Protein AF-A0A553DQ81-F1 (afdb_monomer_lite)

Sequence (62 aa):
MKKRYIILKNNVEVGEGDNDVEIYKFLNCTKQYYHQSLKDKIYDNGVNYKGDRYTLIDRVNP

Foldseek 3Di:
DAAFKFKDFPNHTDDHDNALQRVCVVLVHDPVCSPPHCVVVQVVQFDQDPNTTIHMHGPVPD

Secondary structure (DSSP, 8-state):
---SEEEEETTEEEEEESSHHHHHHHTT--GGGTTS-SHHHHHTT-EEETTEEEEEEESS--

pLDDT: mean 77.8, std 10.37, range [57.69, 92.5]

Structure (mmCIF, N/CA/C/O backbone):
data_AF-A0A553DQ81-F1
#
_entry.id   AF-A0A553DQ81-F1
#
loop_
_atom_site.group_PDB
_atom_site.id
_atom_site.type_symbol
_atom_site.label_atom_id
_atom_site.label_alt_id
_atom_site.label_comp_id
_atom_site.label_asym_id
_atom_site.label_entity_id
_atom_site.label_seq_id
_atom_site.pdbx_PDB_ins_code
_atom_site.Cartn_x
_atom_site.Cartn_y
_atom_site.Cartn_z
_atom_site.occupancy
_atom_site.B_iso_or_equiv
_atom_site.auth_seq_id
_atom_site.auth_comp_id
_atom_site.auth_asym_id
_atom_site.auth_atom_id
_atom_site.pdbx_PDB_model_num
ATOM 1 N N . MET A 1 1 ? 1.806 14.038 -13.594 1.00 70.06 1 MET A N 1
ATOM 2 C CA . MET A 1 1 ? 2.447 12.724 -13.832 1.00 70.06 1 MET A CA 1
ATOM 3 C C . MET A 1 1 ? 1.753 11.716 -12.940 1.00 70.06 1 MET A C 1
ATOM 5 O O . MET A 1 1 ? 1.399 12.092 -11.832 1.00 70.06 1 MET A O 1
ATOM 9 N N . LYS A 1 2 ? 1.500 10.500 -13.429 1.00 77.25 2 LYS A N 1
ATOM 10 C CA . LYS A 1 2 ? 0.956 9.418 -12.597 1.00 77.25 2 LYS A CA 1
ATOM 11 C C . LYS A 1 2 ? 2.067 8.877 -11.700 1.00 77.25 2 LYS A C 1
ATOM 13 O O . LYS A 1 2 ? 3.178 8.701 -12.201 1.00 77.25 2 LYS A O 1
ATOM 18 N N . LYS A 1 3 ? 1.767 8.615 -10.427 1.00 88.00 3 LYS A N 1
ATOM 19 C CA . LYS A 1 3 ? 2.748 8.026 -9.507 1.00 88.00 3 LYS A CA 1
ATOM 20 C C . LYS A 1 3 ? 2.994 6.551 -9.810 1.00 88.00 3 LYS A C 1
ATOM 22 O O . LYS A 1 3 ? 2.163 5.912 -10.468 1.00 88.00 3 LYS A O 1
ATOM 27 N N . ARG A 1 4 ? 4.119 6.018 -9.324 1.00 88.50 4 ARG A N 1
ATOM 28 C CA . ARG A 1 4 ? 4.547 4.627 -9.559 1.00 88.50 4 ARG A CA 1
ATOM 29 C C . ARG A 1 4 ? 3.574 3.586 -9.004 1.00 88.50 4 ARG A C 1
ATOM 31 O O . ARG A 1 4 ? 3.241 2.647 -9.719 1.00 88.50 4 ARG A O 1
ATOM 38 N N . TYR A 1 5 ? 3.130 3.733 -7.761 1.00 88.31 5 TYR A N 1
ATOM 39 C CA . TYR A 1 5 ? 2.323 2.725 -7.075 1.00 88.31 5 TYR A CA 1
ATOM 40 C C . TYR A 1 5 ? 0.853 3.125 -6.981 1.00 88.31 5 TYR A C 1
ATOM 42 O O . TYR A 1 5 ? 0.540 4.272 -6.660 1.00 88.31 5 TYR A O 1
ATOM 50 N N . ILE A 1 6 ? -0.040 2.156 -7.191 1.00 89.44 6 ILE A N 1
ATOM 51 C CA . ILE A 1 6 ? -1.479 2.267 -6.903 1.00 89.44 6 ILE A CA 1
ATOM 52 C C . ILE A 1 6 ? -1.768 1.595 -5.573 1.00 89.44 6 ILE A C 1
ATOM 54 O O . ILE A 1 6 ? -1.285 0.493 -5.325 1.00 89.44 6 ILE A O 1
ATOM 58 N N . ILE A 1 7 ? -2.594 2.231 -4.753 1.00 88.75 7 ILE A N 1
ATOM 59 C CA . ILE A 1 7 ? -3.089 1.690 -3.494 1.00 88.75 7 ILE A CA 1
ATOM 60 C C . ILE A 1 7 ? -4.561 1.347 -3.693 1.00 88.75 7 ILE A C 1
ATOM 62 O O . ILE A 1 7 ? -5.390 2.230 -3.926 1.00 88.75 7 ILE A O 1
ATOM 66 N N . LEU A 1 8 ? -4.888 0.062 -3.597 1.00 89.12 8 LEU A N 1
ATOM 67 C CA . LEU A 1 8 ? -6.256 -0.433 -3.662 1.00 89.12 8 LEU A CA 1
ATOM 68 C C . LEU A 1 8 ? -6.743 -0.836 -2.272 1.00 89.12 8 LEU A C 1
ATOM 70 O O . LEU A 1 8 ? -6.004 -1.453 -1.507 1.00 89.12 8 LEU A O 1
ATOM 74 N N . LYS A 1 9 ? -8.014 -0.572 -1.976 1.00 88.19 9 LYS A N 1
ATOM 75 C CA . LYS A 1 9 ? -8.746 -1.161 -0.849 1.00 88.19 9 LYS A CA 1
ATOM 76 C C . LYS A 1 9 ? -9.951 -1.900 -1.420 1.00 88.19 9 LYS A C 1
ATOM 78 O O . LYS A 1 9 ? -10.757 -1.290 -2.114 1.00 88.19 9 LYS A O 1
ATOM 83 N N . ASN A 1 10 ? -10.065 -3.205 -1.170 1.00 85.88 10 ASN A N 1
ATOM 84 C CA . ASN A 1 10 ? -11.125 -4.049 -1.748 1.00 85.88 10 ASN A CA 1
ATOM 85 C C . ASN A 1 10 ? -11.247 -3.909 -3.284 1.00 85.88 10 ASN A C 1
ATOM 87 O O . ASN A 1 10 ? -12.345 -3.762 -3.810 1.00 85.88 10 ASN A O 1
ATOM 91 N N . ASN A 1 11 ? -10.113 -3.921 -3.996 1.00 84.69 11 ASN A N 1
ATOM 92 C CA . ASN A 1 11 ? -10.010 -3.729 -5.455 1.00 84.69 11 ASN A CA 1
ATOM 93 C C . ASN A 1 11 ? -10.451 -2.351 -5.991 1.00 84.69 11 ASN A C 1
ATOM 95 O O . ASN A 1 11 ? -10.538 -2.174 -7.204 1.00 84.69 11 ASN A O 1
ATOM 99 N N . VAL A 1 12 ? -10.680 -1.365 -5.121 1.00 89.75 12 VAL A N 1
ATOM 100 C CA . VAL A 1 12 ? -10.978 0.023 -5.506 1.00 89.75 12 VAL A CA 1
ATOM 101 C C . VAL A 1 12 ? -9.748 0.890 -5.271 1.00 89.75 12 VAL A C 1
ATOM 103 O O . VAL A 1 12 ? -9.154 0.832 -4.195 1.00 89.75 12 VAL A O 1
ATOM 106 N N . GLU A 1 13 ? -9.361 1.696 -6.262 1.00 91.81 13 GLU A N 1
ATOM 107 C CA . GLU A 1 13 ? -8.269 2.665 -6.126 1.00 91.81 13 GLU A CA 1
ATOM 108 C C . GLU A 1 13 ? -8.633 3.733 -5.095 1.00 91.81 13 GLU A C 1
ATOM 110 O O . GLU A 1 13 ? -9.637 4.430 -5.225 1.00 91.81 13 GLU A O 1
ATOM 115 N N . VAL A 1 14 ? -7.811 3.836 -4.051 1.00 91.50 14 VAL A N 1
ATOM 116 C CA . VAL A 1 14 ? -7.987 4.808 -2.963 1.00 91.50 14 VAL A CA 1
ATOM 117 C C . VAL A 1 14 ? -6.861 5.835 -2.912 1.00 91.50 14 VAL A C 1
ATOM 119 O O . VAL A 1 14 ? -7.022 6.878 -2.282 1.00 91.50 14 VAL A O 1
ATOM 122 N N . GLY A 1 15 ? -5.731 5.570 -3.569 1.00 90.56 15 GLY A N 1
ATOM 123 C CA . GLY A 1 15 ? -4.609 6.496 -3.604 1.00 90.56 15 GLY A CA 1
ATOM 124 C C . GLY A 1 15 ? -3.444 6.009 -4.450 1.00 90.56 15 GLY A C 1
ATOM 125 O O . GLY A 1 15 ? -3.452 4.909 -5.001 1.00 90.56 15 GLY A O 1
ATOM 126 N N . GLU A 1 16 ? -2.415 6.845 -4.519 1.00 92.50 16 GLU A N 1
ATOM 127 C CA . GLU A 1 16 ? -1.189 6.571 -5.257 1.00 92.50 16 GLU A CA 1
ATOM 128 C C . GLU A 1 16 ? 0.043 7.127 -4.521 1.00 92.50 16 GLU A C 1
ATOM 130 O O . GLU A 1 16 ? -0.053 8.083 -3.744 1.00 92.50 16 GLU A O 1
ATOM 135 N N . GLY A 1 17 ? 1.213 6.533 -4.762 1.00 89.50 17 GLY A N 1
ATOM 136 C CA . GLY A 1 17 ? 2.475 6.916 -4.117 1.00 89.50 17 GLY A CA 1
ATOM 137 C C . GLY A 1 17 ? 3.691 6.608 -4.987 1.00 89.50 17 GLY A C 1
ATOM 138 O O . GLY A 1 17 ? 3.643 5.698 -5.809 1.00 89.50 17 GLY A O 1
ATOM 139 N N . ASP A 1 18 ? 4.781 7.359 -4.827 1.00 88.56 18 ASP A N 1
ATOM 140 C CA . ASP A 1 18 ? 6.020 7.128 -5.598 1.00 88.56 18 ASP A CA 1
ATOM 141 C C . ASP A 1 18 ? 7.057 6.283 -4.850 1.00 88.56 18 ASP A C 1
ATOM 143 O O . ASP A 1 18 ? 7.949 5.687 -5.454 1.00 88.56 18 ASP A O 1
ATOM 147 N N . ASN A 1 19 ? 6.945 6.219 -3.525 1.00 85.56 19 ASN A N 1
ATOM 148 C CA . ASN A 1 19 ? 7.892 5.543 -2.647 1.00 85.56 19 ASN A CA 1
ATOM 149 C C . ASN A 1 19 ? 7.205 5.037 -1.372 1.00 85.56 19 ASN A C 1
ATOM 151 O O . ASN A 1 19 ? 6.089 5.447 -1.039 1.00 85.56 19 ASN A O 1
ATOM 155 N N . ASP A 1 20 ? 7.911 4.177 -0.638 1.00 83.31 20 ASP A N 1
ATOM 156 C CA . ASP A 1 20 ? 7.396 3.508 0.558 1.00 83.31 20 ASP A CA 1
ATOM 157 C C . ASP A 1 20 ? 6.905 4.504 1.619 1.00 83.31 20 ASP A C 1
ATOM 159 O O . ASP A 1 20 ? 5.848 4.316 2.219 1.00 83.31 20 ASP A O 1
ATOM 163 N N . VAL A 1 21 ? 7.620 5.619 1.803 1.00 83.00 21 VAL A N 1
ATOM 164 C CA . VAL A 1 21 ? 7.270 6.658 2.783 1.00 83.00 21 VAL A CA 1
ATOM 165 C C . VAL A 1 21 ? 5.936 7.321 2.447 1.00 83.00 21 VAL A C 1
ATOM 167 O O . VAL A 1 21 ? 5.132 7.566 3.346 1.00 83.00 21 VAL A O 1
ATOM 170 N N . GLU A 1 22 ? 5.680 7.628 1.177 1.00 87.44 22 GLU A N 1
ATOM 171 C CA . GLU A 1 22 ? 4.401 8.201 0.748 1.00 87.44 22 GLU A CA 1
ATOM 172 C C . GLU A 1 22 ? 3.237 7.240 0.962 1.00 87.44 22 GLU A C 1
ATOM 174 O O . GLU A 1 22 ? 2.198 7.653 1.478 1.00 87.44 22 GLU A O 1
ATOM 179 N N . ILE A 1 23 ? 3.427 5.963 0.631 1.00 86.31 23 ILE A N 1
ATOM 180 C CA . ILE A 1 23 ? 2.407 4.930 0.832 1.00 86.31 23 ILE A CA 1
ATOM 181 C C . ILE A 1 23 ? 2.119 4.773 2.326 1.00 86.31 23 ILE A C 1
ATOM 183 O O . ILE A 1 23 ? 0.964 4.792 2.746 1.00 86.31 23 ILE A O 1
ATOM 187 N N . TYR A 1 24 ? 3.155 4.702 3.162 1.00 83.75 24 TYR A N 1
ATOM 188 C CA . TYR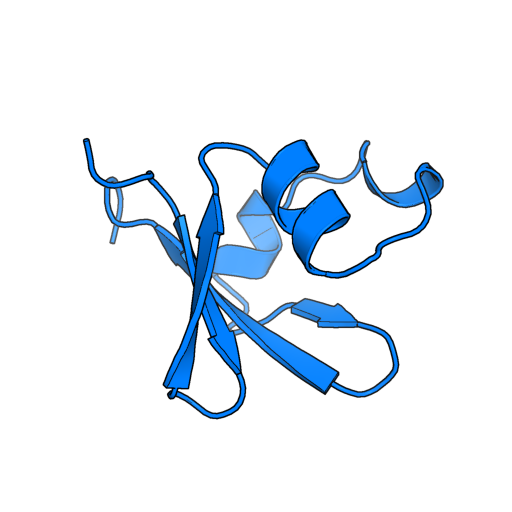 A 1 24 ? 2.977 4.626 4.607 1.00 83.75 24 TYR A CA 1
ATOM 189 C C . TYR A 1 24 ? 2.309 5.872 5.196 1.00 83.75 24 TYR A C 1
ATOM 191 O O . TYR A 1 24 ? 1.475 5.747 6.093 1.00 83.75 24 TYR A O 1
ATOM 199 N N . LYS A 1 25 ? 2.622 7.074 4.701 1.00 83.00 25 LYS A N 1
ATOM 200 C CA . LYS A 1 25 ? 1.908 8.300 5.095 1.00 83.00 25 LYS A CA 1
ATOM 201 C C . LYS A 1 25 ? 0.433 8.232 4.710 1.00 83.00 25 LYS A C 1
ATOM 203 O O . LYS A 1 25 ? -0.409 8.541 5.549 1.00 83.00 25 LYS A O 1
ATOM 208 N N . PHE A 1 26 ? 0.127 7.794 3.489 1.00 85.62 26 PHE A N 1
ATOM 209 C CA . PHE A 1 26 ? -1.245 7.626 3.008 1.00 85.62 26 PHE A CA 1
ATOM 210 C C . PHE A 1 26 ? -2.039 6.646 3.882 1.00 85.62 26 PHE A C 1
ATOM 212 O O . PHE A 1 26 ? -3.139 6.960 4.327 1.00 85.62 26 PHE A O 1
ATOM 219 N N . LEU A 1 27 ? -1.447 5.497 4.215 1.00 80.69 27 LEU A N 1
ATOM 220 C CA . LEU A 1 27 ? -2.056 4.487 5.085 1.00 80.69 27 LEU A CA 1
ATOM 221 C C . LEU A 1 27 ? -2.137 4.924 6.561 1.00 80.69 27 LEU A C 1
ATOM 223 O O . LEU A 1 27 ? -2.642 4.181 7.403 1.00 80.69 27 LEU A O 1
ATOM 227 N N . ASN A 1 28 ? -1.658 6.128 6.898 1.00 78.75 28 ASN A N 1
ATOM 228 C CA . ASN A 1 28 ? -1.544 6.629 8.264 1.00 78.75 28 ASN A CA 1
ATOM 229 C C . ASN A 1 28 ? -0.763 5.647 9.167 1.00 78.75 28 ASN A C 1
ATOM 231 O O . ASN A 1 28 ? -1.174 5.309 10.292 1.00 78.75 28 ASN A O 1
ATOM 235 N N . CYS A 1 29 ? 0.351 5.146 8.622 1.00 72.19 29 CYS A N 1
ATOM 236 C CA . CYS A 1 29 ? 1.315 4.296 9.303 1.00 72.19 29 CYS A CA 1
ATOM 237 C C . CYS A 1 29 ? 2.166 5.078 10.298 1.00 72.19 29 CYS A C 1
ATOM 239 O O . CYS A 1 29 ? 2.645 6.174 9.997 1.00 72.19 29 CYS A O 1
ATOM 241 N N . THR A 1 30 ? 2.396 4.502 11.482 1.00 67.81 30 THR A N 1
ATOM 242 C CA . THR A 1 30 ? 3.384 5.035 12.426 1.00 67.81 30 THR A CA 1
ATOM 243 C C . THR A 1 30 ? 4.773 5.013 11.790 1.00 67.81 30 THR A C 1
ATOM 245 O O . THR A 1 30 ? 5.152 4.051 11.122 1.00 67.81 30 THR A O 1
ATOM 248 N N . LYS A 1 31 ? 5.554 6.077 12.025 1.00 62.22 31 LYS A N 1
ATOM 249 C CA . LYS A 1 31 ? 6.883 6.289 11.419 1.00 62.22 31 LYS A CA 1
ATOM 250 C C . LYS A 1 31 ? 7.855 5.118 11.608 1.00 62.22 31 LYS A C 1
ATOM 252 O O . LYS A 1 31 ? 8.739 4.942 10.782 1.00 62.22 31 LYS A O 1
ATOM 257 N N . GLN A 1 32 ? 7.662 4.296 12.643 1.00 63.25 32 GLN A N 1
ATOM 258 C CA . GLN A 1 32 ? 8.455 3.087 12.891 1.00 63.25 32 GLN A CA 1
ATOM 259 C C . GLN A 1 32 ? 8.480 2.110 11.702 1.00 63.25 32 GLN A C 1
ATOM 261 O O . GLN A 1 32 ? 9.449 1.379 11.539 1.00 63.25 32 GLN A O 1
ATOM 266 N N . TYR A 1 33 ? 7.448 2.121 10.852 1.00 63.72 33 TYR A N 1
ATOM 267 C CA . TYR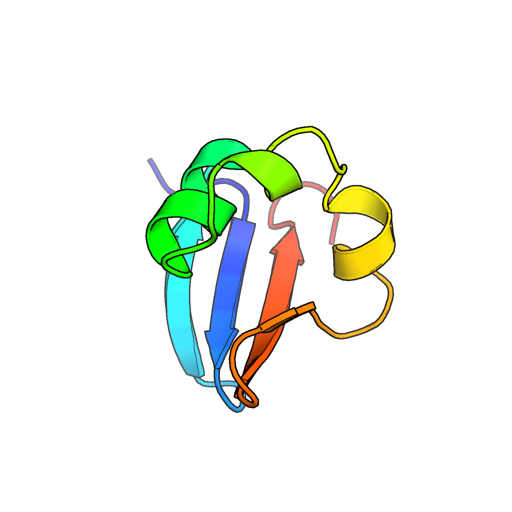 A 1 33 ? 7.359 1.245 9.684 1.00 63.72 33 TYR A CA 1
ATOM 268 C C . TYR A 1 33 ? 8.028 1.821 8.429 1.00 63.72 33 TYR A C 1
ATOM 270 O O . TYR A 1 33 ? 8.194 1.094 7.461 1.00 63.72 33 TYR A O 1
ATOM 278 N N . TYR A 1 34 ? 8.465 3.088 8.428 1.00 63.34 34 TYR A N 1
ATOM 279 C CA . TYR A 1 34 ? 8.997 3.749 7.221 1.00 63.34 34 TYR A CA 1
ATOM 280 C C . TYR A 1 34 ? 10.355 3.187 6.774 1.00 63.34 34 TYR A C 1
ATOM 282 O O . TYR A 1 34 ? 10.809 3.478 5.673 1.00 63.34 34 TYR A O 1
ATOM 290 N N . HIS A 1 35 ? 11.001 2.395 7.631 1.00 63.78 35 HIS A N 1
ATOM 291 C CA . HIS A 1 35 ? 12.258 1.710 7.337 1.00 63.78 35 HIS A CA 1
ATOM 292 C C . HIS A 1 35 ? 12.055 0.324 6.714 1.00 63.78 35 HIS A C 1
ATOM 294 O O . HIS A 1 35 ? 13.022 -0.286 6.264 1.00 63.78 35 HIS A O 1
ATOM 300 N N . GLN A 1 36 ? 10.823 -0.194 6.708 1.00 69.75 36 GLN A N 1
ATOM 301 C CA . GLN A 1 36 ? 10.516 -1.494 6.132 1.00 69.75 36 GLN A CA 1
ATOM 302 C C . GLN A 1 36 ? 10.195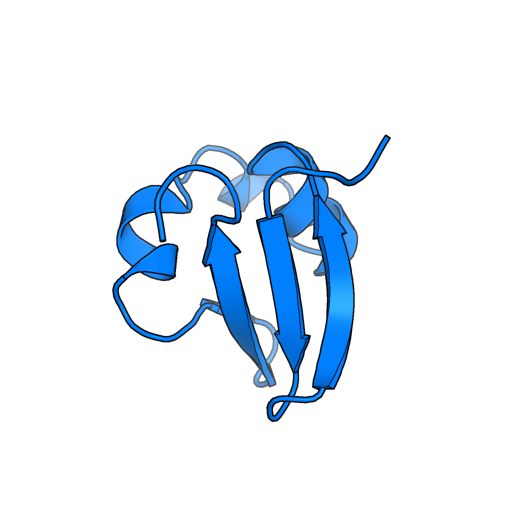 -1.320 4.650 1.00 69.75 36 GLN A C 1
ATOM 304 O O . GLN A 1 36 ? 9.339 -0.517 4.292 1.00 69.75 36 GLN A O 1
ATOM 309 N N . SER A 1 37 ? 10.880 -2.064 3.780 1.00 73.94 37 SER A N 1
ATOM 310 C CA . SER A 1 37 ? 10.568 -1.989 2.356 1.00 73.94 37 SER A CA 1
ATOM 311 C C . SER A 1 37 ? 9.202 -2.608 2.069 1.00 73.94 37 SER A C 1
ATOM 313 O O . SER A 1 37 ? 8.881 -3.688 2.571 1.00 73.94 37 SER A O 1
ATOM 315 N N . LEU A 1 38 ? 8.413 -1.949 1.218 1.00 74.12 38 LEU A N 1
ATOM 316 C CA . LEU A 1 38 ? 7.150 -2.497 0.716 1.00 74.12 38 LEU A CA 1
ATOM 317 C C . LEU A 1 38 ? 7.342 -3.464 -0.454 1.00 74.12 38 LEU A C 1
ATOM 319 O O . LEU A 1 38 ? 6.369 -4.087 -0.874 1.00 74.12 38 LEU A O 1
ATOM 323 N N . LYS A 1 39 ? 8.576 -3.634 -0.949 1.00 70.88 39 LYS A N 1
ATOM 324 C CA . LYS A 1 39 ? 8.891 -4.476 -2.108 1.00 70.88 39 LYS A CA 1
ATOM 325 C C . LYS A 1 39 ? 8.323 -5.887 -1.973 1.00 70.88 39 LYS A C 1
ATOM 327 O O . LYS A 1 39 ? 7.625 -6.329 -2.872 1.00 70.88 39 LYS A O 1
ATOM 332 N N . ASP A 1 40 ? 8.530 -6.543 -0.836 1.00 66.25 40 ASP A N 1
ATOM 333 C CA . ASP A 1 40 ? 8.035 -7.911 -0.627 1.00 66.25 40 ASP A CA 1
ATOM 334 C C . ASP A 1 40 ? 6.505 -7.955 -0.482 1.00 66.25 40 ASP A C 1
ATOM 336 O O . ASP A 1 40 ? 5.865 -8.937 -0.840 1.00 66.25 40 ASP A O 1
ATOM 340 N N . LYS A 1 41 ? 5.888 -6.858 -0.023 1.00 66.50 41 LYS A N 1
ATOM 341 C CA . LYS A 1 41 ? 4.434 -6.759 0.198 1.00 66.50 41 LYS A CA 1
ATOM 342 C C . LYS A 1 41 ? 3.638 -6.425 -1.059 1.00 66.50 41 LYS A C 1
ATOM 344 O O . LYS A 1 41 ? 2.432 -6.670 -1.089 1.00 66.50 41 LYS A O 1
ATOM 349 N N . ILE A 1 42 ? 4.300 -5.864 -2.069 1.00 64.94 42 ILE A N 1
ATOM 350 C CA . ILE A 1 42 ? 3.723 -5.647 -3.399 1.00 64.94 42 ILE A CA 1
ATOM 351 C C . ILE A 1 42 ? 3.402 -7.001 -4.046 1.00 64.94 42 ILE A C 1
ATOM 353 O O . ILE A 1 42 ? 2.327 -7.159 -4.615 1.00 64.94 42 ILE A O 1
ATOM 357 N N . TYR A 1 43 ? 4.271 -8.003 -3.875 1.00 58.50 43 TYR A N 1
ATOM 358 C CA . TYR A 1 43 ? 4.085 -9.332 -4.470 1.00 58.50 43 TYR A CA 1
ATOM 359 C C . TYR A 1 43 ? 3.213 -10.274 -3.628 1.00 58.50 43 TYR A C 1
ATOM 361 O O . TYR A 1 43 ? 2.608 -11.194 -4.170 1.00 58.50 43 TYR A O 1
ATOM 369 N N . ASP A 1 44 ? 3.084 -10.028 -2.320 1.00 61.44 44 ASP A N 1
ATOM 370 C CA . ASP A 1 44 ? 2.333 -10.896 -1.396 1.00 61.44 44 ASP A CA 1
ATOM 371 C C . ASP A 1 44 ? 0.813 -10.601 -1.356 1.00 61.44 44 ASP A C 1
ATOM 373 O O . ASP A 1 44 ? 0.085 -10.963 -0.424 1.00 61.44 44 ASP A O 1
ATOM 377 N N . ASN A 1 45 ? 0.305 -9.905 -2.381 1.00 57.69 45 ASN A N 1
ATOM 378 C CA . ASN A 1 45 ? -1.098 -9.512 -2.533 1.00 57.69 45 ASN A CA 1
ATOM 379 C C . ASN A 1 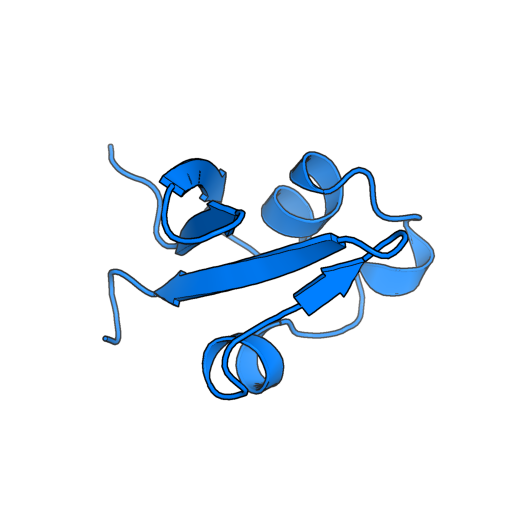45 ? -1.662 -8.670 -1.375 1.00 57.69 45 ASN A C 1
ATOM 381 O O . ASN A 1 45 ? -2.883 -8.650 -1.167 1.00 57.69 45 ASN A O 1
ATOM 385 N N . GLY A 1 46 ? -0.821 -7.987 -0.597 1.00 62.94 46 GLY A N 1
ATOM 386 C CA . GLY A 1 46 ? -1.298 -6.875 0.211 1.00 62.94 46 GLY A CA 1
ATOM 387 C C . GLY A 1 46 ? -0.548 -6.535 1.492 1.00 62.94 46 GLY A C 1
ATOM 388 O O . GLY A 1 46 ? 0.146 -7.328 2.124 1.00 62.94 46 GLY A O 1
ATOM 389 N N . VAL A 1 47 ? -0.772 -5.296 1.913 1.00 71.25 47 VAL A N 1
ATOM 390 C CA . VAL A 1 47 ? -0.363 -4.728 3.188 1.00 71.25 47 VAL A CA 1
ATOM 391 C C . VAL A 1 47 ? -1.572 -4.747 4.119 1.00 71.25 47 VAL A C 1
ATOM 393 O O . VAL A 1 47 ? -2.551 -4.043 3.888 1.00 71.25 47 VAL A O 1
ATOM 396 N N . ASN A 1 48 ? -1.504 -5.537 5.192 1.00 67.56 48 ASN A N 1
ATOM 397 C CA . ASN A 1 48 ? -2.473 -5.446 6.285 1.00 67.56 48 ASN A CA 1
ATOM 398 C C . ASN A 1 48 ? -2.085 -4.286 7.202 1.00 67.56 48 ASN A C 1
ATOM 400 O O . ASN A 1 48 ? -1.011 -4.309 7.809 1.00 67.56 48 ASN A O 1
ATOM 404 N N . TYR A 1 49 ? -2.955 -3.287 7.321 1.00 68.44 49 TYR A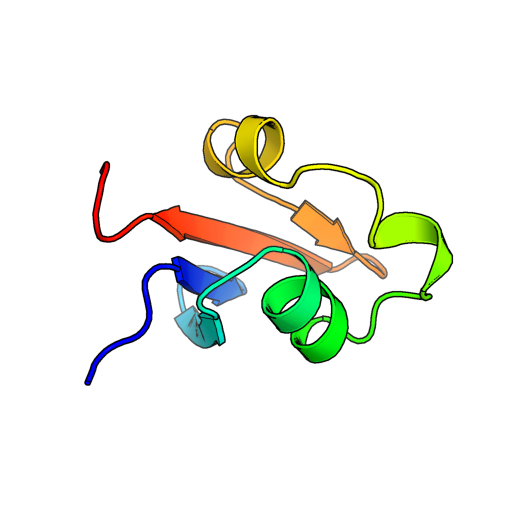 N 1
ATOM 405 C CA . TYR A 1 49 ? -2.739 -2.160 8.216 1.00 68.44 49 TYR A CA 1
ATOM 406 C C . TYR A 1 49 ? -4.034 -1.733 8.909 1.00 68.44 49 TYR A C 1
ATOM 408 O O . TYR A 1 49 ? -5.058 -1.535 8.266 1.00 68.44 49 TYR A O 1
ATOM 416 N N . LYS A 1 50 ? -3.988 -1.605 10.244 1.00 66.81 50 LYS A N 1
ATOM 417 C CA . LYS A 1 50 ? -5.152 -1.286 11.101 1.00 66.81 50 LYS A CA 1
ATOM 418 C C . LYS A 1 50 ? -6.384 -2.181 10.860 1.00 66.81 50 LYS A C 1
ATOM 420 O O . LYS A 1 50 ? -7.511 -1.740 11.036 1.00 66.81 50 LYS A O 1
ATOM 425 N N . GLY A 1 51 ? -6.167 -3.440 10.478 1.00 71.12 51 GLY A N 1
ATOM 426 C CA . GLY A 1 51 ? -7.244 -4.395 10.186 1.00 71.12 51 GLY A CA 1
ATOM 427 C C . GLY A 1 51 ? -7.816 -4.299 8.769 1.00 71.12 51 GLY A C 1
ATOM 428 O O . GLY A 1 51 ? -8.579 -5.173 8.375 1.00 71.12 51 GLY A O 1
ATOM 429 N N . ASP A 1 52 ? -7.402 -3.306 7.981 1.00 78.44 52 ASP A N 1
ATOM 430 C CA . ASP A 1 52 ? -7.722 -3.209 6.561 1.00 78.44 52 ASP A CA 1
ATOM 431 C C . ASP A 1 52 ? -6.616 -3.859 5.716 1.00 78.44 52 ASP A C 1
ATOM 433 O O . ASP A 1 52 ? -5.422 -3.671 5.974 1.00 78.44 52 ASP A O 1
ATOM 437 N N . ARG A 1 53 ? -7.009 -4.592 4.669 1.00 80.88 53 ARG A N 1
ATOM 438 C CA . ARG A 1 53 ? -6.086 -5.109 3.652 1.00 80.88 53 ARG A CA 1
ATOM 439 C C . ARG A 1 53 ? -6.032 -4.146 2.471 1.00 80.88 53 ARG A C 1
ATOM 441 O O . ARG A 1 53 ? -7.058 -3.852 1.858 1.00 80.88 53 ARG A O 1
ATOM 448 N N . TYR A 1 54 ? -4.827 -3.702 2.140 1.00 85.19 54 TYR A N 1
ATOM 449 C CA . TYR A 1 54 ? -4.548 -2.878 0.969 1.00 85.19 54 TYR A CA 1
ATOM 450 C C . TYR A 1 54 ? -3.743 -3.672 -0.047 1.00 85.19 54 TYR A C 1
ATOM 452 O O . TYR A 1 54 ? -2.835 -4.396 0.344 1.00 85.19 54 TYR A O 1
ATOM 460 N N . THR A 1 55 ? -4.016 -3.507 -1.335 1.00 85.50 55 THR A N 1
ATOM 461 C CA . THR A 1 55 ? -3.182 -4.064 -2.410 1.00 85.50 55 THR A CA 1
ATOM 462 C C . THR A 1 55 ? -2.349 -2.948 -3.016 1.00 85.50 55 THR A C 1
ATOM 464 O O . THR A 1 55 ? -2.863 -1.858 -3.260 1.00 85.50 55 THR A O 1
ATOM 467 N N . LEU A 1 56 ? -1.065 -3.211 -3.243 1.00 86.81 56 LEU A N 1
ATOM 468 C CA . LEU A 1 56 ? -0.160 -2.280 -3.907 1.00 86.81 56 LEU A CA 1
ATOM 469 C C . LEU A 1 56 ? 0.163 -2.812 -5.300 1.00 86.81 56 LEU A C 1
ATOM 471 O O . LEU A 1 56 ? 0.550 -3.967 -5.426 1.00 86.81 56 LEU A O 1
ATOM 475 N N . ILE A 1 57 ? 0.010 -1.976 -6.325 1.00 85.44 57 ILE A N 1
ATOM 476 C CA . ILE A 1 57 ? 0.363 -2.317 -7.712 1.00 85.44 57 ILE A CA 1
ATOM 477 C C . ILE A 1 57 ? 1.508 -1.412 -8.154 1.00 85.44 57 ILE A C 1
ATOM 479 O O . ILE A 1 57 ? 1.356 -0.191 -8.113 1.00 85.44 57 ILE A O 1
ATOM 483 N N . ASP A 1 58 ? 2.628 -1.987 -8.597 1.00 86.19 58 ASP A N 1
ATOM 484 C CA . ASP A 1 58 ? 3.712 -1.243 -9.250 1.00 86.19 58 ASP A CA 1
ATOM 485 C C . ASP A 1 58 ? 3.377 -1.048 -10.737 1.00 86.19 58 ASP A C 1
ATOM 487 O O . ASP A 1 58 ? 3.376 -1.995 -11.516 1.00 86.19 58 ASP A O 1
ATOM 491 N N . ARG A 1 59 ? 3.086 0.191 -11.155 1.00 82.75 59 ARG A N 1
ATOM 492 C CA . ARG A 1 59 ? 2.787 0.513 -12.564 1.00 82.75 59 ARG A CA 1
ATOM 493 C C . ARG A 1 59 ? 4.020 0.409 -13.469 1.00 82.75 59 ARG A C 1
ATOM 495 O O . ARG A 1 59 ? 3.864 0.415 -14.687 1.00 82.75 59 ARG A O 1
ATOM 502 N N . VAL A 1 60 ? 5.227 0.398 -12.900 1.00 81.25 60 VAL A N 1
ATOM 503 C CA . VAL A 1 60 ? 6.491 0.400 -13.655 1.00 81.25 60 VAL A CA 1
ATOM 504 C C . VAL A 1 60 ? 7.026 -1.019 -13.842 1.00 81.25 60 VAL A C 1
ATOM 506 O O . VAL A 1 60 ? 7.591 -1.308 -14.891 1.00 81.25 60 VAL A O 1
ATOM 509 N N . ASN A 1 61 ? 6.825 -1.899 -12.858 1.00 71.62 61 ASN A N 1
ATOM 510 C CA . ASN A 1 61 ? 7.190 -3.318 -12.929 1.00 71.62 61 ASN A CA 1
ATOM 511 C C . ASN A 1 61 ? 5.971 -4.175 -12.538 1.00 71.62 61 ASN A C 1
ATOM 513 O O . ASN A 1 61 ? 5.878 -4.567 -11.373 1.00 71.62 61 ASN A O 1
ATOM 517 N N . PRO A 1 62 ? 5.016 -4.375 -13.464 1.00 61.44 62 PRO A N 1
ATOM 518 C CA . PRO A 1 62 ? 3.791 -5.131 -13.210 1.00 61.44 62 PRO A CA 1
ATOM 519 C 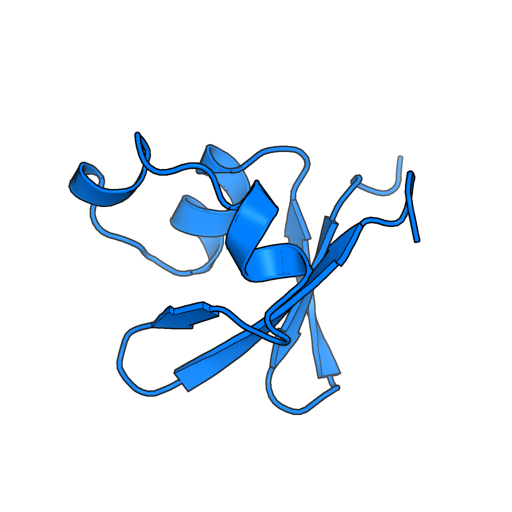C . PRO A 1 62 ? 4.034 -6.629 -12.997 1.00 61.44 62 PRO A C 1
ATOM 521 O O . PRO A 1 62 ? 5.011 -7.169 -13.568 1.00 61.44 62 PRO A O 1
#

Radius of gyration: 10.59 Å; chains: 1; bounding box: 23×24×27 Å